Protein AF-A0A2R7SSX9-F1 (afdb_monomer_lite)

Sequence (119 aa):
MGPFSSRPSDTQRHNPDFCGQCVSYVTTVCPDIPVNTARWSQGRLVKGDNTIGAGTAIATFDANGRYVGHAAIYVKQDAVGIHVYDQWITGAGKAVGPRVLRWNGSGVSNRGDGFYVVE

Structure (mmCIF, N/CA/C/O backbone):
data_AF-A0A2R7SSX9-F1
#
_entry.id   AF-A0A2R7SSX9-F1
#
loop_
_atom_site.group_PDB
_atom_site.id
_atom_site.type_symbol
_atom_site.label_atom_id
_atom_site.label_alt_id
_atom_site.label_comp_id
_atom_site.label_asym_id
_atom_site.label_entity_id
_atom_site.label_seq_id
_atom_site.pdbx_PDB_ins_code
_atom_site.Cartn_x
_atom_site.Cartn_y
_atom_site.Cartn_z
_atom_site.occupancy
_atom_site.B_iso_or_equiv
_atom_site.auth_seq_id
_atom_site.auth_comp_id
_atom_site.auth_asym_id
_atom_site.auth_atom_id
_atom_site.pdbx_PDB_model_num
ATOM 1 N N . MET A 1 1 ? -2.755 -12.733 -19.587 1.00 38.62 1 MET A N 1
ATOM 2 C CA . MET A 1 1 ? -1.772 -12.820 -18.487 1.00 38.62 1 MET A CA 1
ATOM 3 C C . MET A 1 1 ? -0.498 -12.145 -18.977 1.00 38.62 1 MET A C 1
ATOM 5 O O . MET A 1 1 ? 0.284 -12.773 -19.674 1.00 38.62 1 MET A O 1
ATOM 9 N N . GLY A 1 2 ? -0.402 -10.826 -18.769 1.00 41.56 2 GLY A N 1
ATOM 10 C CA . GLY A 1 2 ? 0.748 -10.000 -19.170 1.00 41.56 2 GLY A CA 1
ATOM 11 C C . GLY A 1 2 ? 1.963 -10.204 -18.249 1.00 41.56 2 GLY A C 1
ATOM 12 O O . GLY A 1 2 ? 1.886 -11.024 -17.337 1.00 41.56 2 GLY A O 1
ATOM 13 N N . PRO A 1 3 ? 3.089 -9.515 -18.487 1.00 45.53 3 PRO A N 1
ATOM 14 C CA . PRO A 1 3 ? 4.434 -9.925 -18.082 1.00 45.53 3 PRO A CA 1
ATOM 15 C C . PRO A 1 3 ? 4.670 -9.727 -16.577 1.00 45.53 3 PRO A C 1
ATOM 17 O O . PRO A 1 3 ? 5.165 -8.689 -16.154 1.00 45.53 3 PRO A O 1
ATOM 20 N N . PHE A 1 4 ? 4.315 -10.712 -15.750 1.00 52.31 4 PHE A N 1
ATOM 21 C CA . PHE A 1 4 ? 4.455 -10.603 -14.285 1.00 52.31 4 PHE A CA 1
ATOM 22 C C . PHE A 1 4 ? 5.292 -11.720 -13.648 1.00 52.31 4 PHE A C 1
ATOM 24 O O . PHE A 1 4 ? 5.579 -11.664 -12.455 1.00 52.31 4 PHE A O 1
ATOM 31 N N . SER A 1 5 ? 5.728 -12.713 -14.430 1.00 53.16 5 SER A N 1
ATOM 32 C CA . SER A 1 5 ? 6.579 -13.819 -13.966 1.00 53.16 5 SER A CA 1
ATOM 33 C C . SER A 1 5 ? 8.077 -13.495 -13.967 1.00 53.16 5 SER A C 1
ATOM 35 O O . SER A 1 5 ? 8.864 -14.236 -13.384 1.00 53.16 5 SER A O 1
ATOM 37 N N . SER A 1 6 ? 8.493 -12.400 -14.606 1.00 53.06 6 SER A N 1
ATOM 38 C CA . SER A 1 6 ? 9.897 -11.992 -14.711 1.00 53.06 6 SER A CA 1
ATOM 39 C C . SER A 1 6 ? 10.044 -10.487 -14.518 1.00 53.06 6 SER A C 1
ATOM 41 O O . SER A 1 6 ? 9.264 -9.711 -15.069 1.00 53.06 6 SER A O 1
ATOM 43 N N . ARG A 1 7 ? 11.065 -10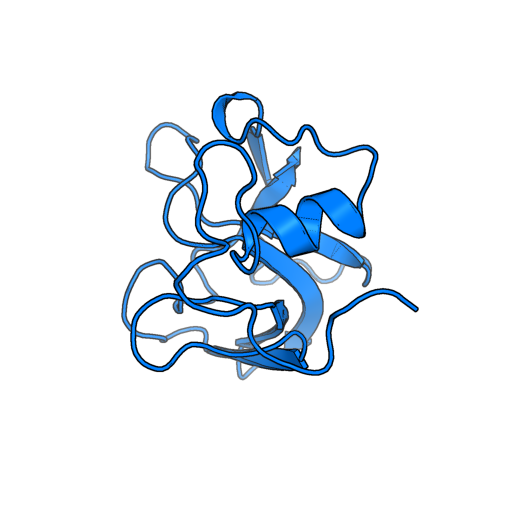.077 -13.752 1.00 52.97 7 ARG A N 1
ATOM 44 C CA . ARG A 1 7 ? 11.453 -8.669 -13.566 1.00 52.97 7 ARG A CA 1
ATOM 45 C C . ARG A 1 7 ? 11.643 -8.003 -14.945 1.00 52.97 7 ARG A C 1
ATOM 47 O O . ARG A 1 7 ? 12.417 -8.544 -15.736 1.00 52.97 7 ARG A O 1
ATOM 54 N N . PRO A 1 8 ? 11.001 -6.854 -15.234 1.00 53.72 8 PRO A N 1
ATOM 55 C CA . PRO A 1 8 ? 11.279 -6.085 -16.448 1.00 53.72 8 PRO A CA 1
ATOM 56 C C . PRO A 1 8 ? 12.763 -5.710 -16.519 1.00 53.72 8 PRO A C 1
ATOM 58 O O . PRO A 1 8 ? 13.373 -5.415 -15.484 1.00 53.72 8 PRO A O 1
ATOM 61 N N . SER A 1 9 ? 13.354 -5.740 -17.713 1.00 52.19 9 SER A N 1
ATOM 62 C CA . SER A 1 9 ? 14.777 -5.435 -17.883 1.00 52.19 9 SER A CA 1
ATOM 63 C C . SER A 1 9 ? 15.077 -3.965 -17.566 1.00 52.19 9 SER A C 1
ATOM 65 O O . SER A 1 9 ? 14.217 -3.089 -17.678 1.00 52.19 9 SER A O 1
ATOM 67 N N . ASP A 1 10 ? 16.318 -3.678 -17.163 1.00 52.78 10 ASP A N 1
ATOM 68 C CA . ASP A 1 10 ? 16.770 -2.335 -16.768 1.00 52.78 10 ASP A CA 1
ATOM 69 C C . ASP A 1 10 ? 16.527 -1.262 -17.848 1.00 52.78 10 ASP A C 1
ATOM 71 O O . ASP A 1 10 ? 16.316 -0.097 -17.516 1.00 52.78 10 ASP A O 1
ATOM 75 N N . THR A 1 11 ? 16.480 -1.661 -19.121 1.00 49.81 11 THR A N 1
ATOM 76 C CA . THR A 1 11 ? 16.238 -0.813 -20.298 1.00 49.81 11 THR A CA 1
ATOM 77 C C . THR A 1 11 ? 14.777 -0.414 -20.520 1.00 49.81 11 THR A C 1
ATOM 79 O O . THR A 1 11 ? 14.519 0.445 -21.350 1.00 49.81 11 THR A O 1
ATOM 82 N N . GLN A 1 12 ? 13.817 -0.999 -19.796 1.00 49.28 12 GLN A N 1
ATOM 83 C CA . GLN A 1 12 ? 12.383 -0.672 -19.903 1.00 49.28 12 GLN A CA 1
ATOM 84 C C . GLN A 1 12 ? 11.914 0.302 -18.806 1.00 49.28 12 GLN A C 1
ATOM 86 O O . GLN A 1 12 ? 10.719 0.539 -18.630 1.00 49.28 12 GLN A O 1
ATOM 91 N N . ARG A 1 13 ? 12.857 0.868 -18.041 1.00 51.31 13 ARG A N 1
ATOM 92 C CA . ARG A 1 13 ? 12.604 1.817 -16.952 1.00 51.31 13 ARG A CA 1
ATOM 93 C C . ARG A 1 13 ? 12.441 3.240 -17.489 1.00 51.31 13 ARG A C 1
ATOM 95 O O . ARG A 1 13 ? 13.293 4.092 -17.252 1.00 51.31 13 ARG A O 1
ATOM 102 N N . HIS A 1 14 ? 11.355 3.509 -18.203 1.00 43.81 14 HIS A N 1
ATOM 103 C CA . HIS A 1 14 ? 11.019 4.877 -18.588 1.00 43.81 14 HIS A CA 1
ATOM 104 C C . HIS A 1 14 ? 10.030 5.480 -17.592 1.00 43.81 14 HIS A C 1
ATOM 106 O O . HIS A 1 14 ? 8.975 4.919 -17.317 1.00 43.81 14 HIS A O 1
ATOM 112 N N . ASN A 1 15 ? 10.390 6.636 -17.032 1.00 41.06 15 ASN A N 1
ATOM 113 C CA . ASN A 1 15 ? 9.396 7.570 -16.514 1.00 41.06 15 ASN A CA 1
ATOM 114 C C . ASN A 1 15 ? 8.541 8.027 -17.712 1.00 41.06 15 ASN A C 1
ATOM 116 O O . ASN A 1 15 ? 9.137 8.363 -18.738 1.00 41.06 15 ASN A O 1
ATOM 120 N N . PRO A 1 16 ? 7.203 8.077 -17.615 1.00 51.34 16 PRO A N 1
ATOM 121 C CA . PRO A 1 16 ? 6.367 7.966 -16.416 1.00 51.34 16 PRO A CA 1
ATOM 122 C C . PRO A 1 16 ? 5.775 6.565 -16.166 1.00 51.34 16 PRO A C 1
ATOM 124 O O . PRO A 1 16 ? 4.885 6.425 -15.334 1.00 51.34 16 PRO A O 1
ATOM 127 N N . ASP A 1 17 ? 6.233 5.520 -16.852 1.00 51.22 17 ASP A N 1
ATOM 128 C CA . ASP A 1 17 ? 5.466 4.273 -16.969 1.00 51.22 17 ASP A CA 1
ATOM 129 C C . ASP A 1 17 ? 5.518 3.366 -15.729 1.00 51.22 17 ASP A C 1
ATOM 131 O O . ASP A 1 17 ? 4.869 2.322 -15.697 1.00 51.22 17 ASP A O 1
ATOM 135 N N . PHE A 1 18 ? 6.270 3.739 -14.682 1.00 59.06 18 PHE A N 1
ATOM 136 C CA . PHE A 1 18 ? 6.403 2.977 -13.430 1.00 59.06 18 PHE A CA 1
ATOM 137 C C . PHE A 1 18 ? 6.665 1.467 -13.647 1.00 59.06 18 PHE A C 1
ATOM 139 O O . PHE A 1 18 ? 6.399 0.663 -12.751 1.00 59.06 18 PHE A O 1
ATOM 146 N N . CYS A 1 19 ? 7.175 1.048 -14.812 1.00 65.75 19 CYS A N 1
ATOM 147 C CA . CYS A 1 19 ? 7.241 -0.353 -15.230 1.00 65.75 19 CYS A CA 1
ATOM 148 C C . CYS A 1 19 ? 7.999 -1.204 -14.203 1.00 65.75 19 CYS A C 1
ATOM 150 O O . CYS A 1 19 ? 9.178 -0.977 -13.937 1.00 65.75 19 CYS A O 1
ATOM 152 N N . GLY A 1 20 ? 7.309 -2.174 -13.591 1.00 67.56 20 GLY A N 1
ATOM 153 C CA . GLY A 1 20 ? 7.863 -3.053 -12.552 1.00 67.56 20 GLY A CA 1
ATOM 154 C C . GLY A 1 20 ? 7.923 -2.462 -11.132 1.00 67.56 20 GLY A C 1
ATOM 155 O O . GLY A 1 20 ? 8.352 -3.146 -10.204 1.00 67.56 20 GLY A O 1
ATOM 156 N N . GLN A 1 21 ? 7.503 -1.213 -10.921 1.00 82.56 21 GLN A N 1
ATOM 157 C CA . GLN A 1 21 ? 7.361 -0.615 -9.588 1.00 82.56 21 GLN A CA 1
ATOM 158 C C . GLN A 1 21 ? 6.076 -1.063 -8.885 1.00 82.56 21 GLN A C 1
ATOM 160 O O . GLN A 1 21 ? 5.126 -1.530 -9.506 1.00 82.56 21 GLN A O 1
ATOM 165 N N . CYS A 1 22 ? 6.015 -0.868 -7.574 1.00 86.25 22 CYS A N 1
ATOM 166 C CA . CYS A 1 22 ? 4.842 -1.209 -6.777 1.00 86.25 22 CYS A CA 1
ATOM 167 C C . CYS A 1 22 ? 3.560 -0.498 -7.240 1.00 86.25 22 CYS A C 1
ATOM 169 O O . CYS A 1 22 ? 2.518 -1.138 -7.373 1.00 86.25 22 CYS A O 1
ATOM 171 N N . VAL A 1 23 ? 3.663 0.792 -7.578 1.00 86.94 23 VAL A N 1
ATOM 172 C CA . VAL A 1 23 ? 2.547 1.605 -8.085 1.00 86.94 23 VAL A CA 1
ATOM 173 C C . VAL A 1 23 ? 1.976 1.029 -9.378 1.00 86.94 23 VAL A C 1
ATOM 175 O O . VAL A 1 23 ? 0.762 0.895 -9.468 1.00 86.94 23 VAL A O 1
ATOM 178 N N . SER A 1 24 ? 2.816 0.627 -10.345 1.00 85.69 24 SER A N 1
ATOM 179 C CA . SER A 1 24 ? 2.305 0.082 -11.613 1.00 85.69 24 SER A CA 1
ATOM 180 C C . SER A 1 24 ? 1.552 -1.223 -11.424 1.00 85.69 24 SER A C 1
ATOM 182 O O . SER A 1 24 ? 0.572 -1.451 -12.122 1.00 85.69 24 SER A O 1
ATOM 184 N N . TYR A 1 25 ? 1.959 -2.069 -10.474 1.00 87.75 25 TYR A N 1
ATOM 185 C CA . TYR A 1 25 ? 1.181 -3.261 -10.152 1.00 87.75 25 TYR A CA 1
ATOM 186 C C . TYR A 1 25 ? -0.192 -2.881 -9.604 1.00 87.75 25 TYR A C 1
ATOM 188 O O . TYR A 1 25 ? -1.195 -3.326 -10.155 1.00 87.75 25 TYR A O 1
ATOM 196 N N . VAL A 1 26 ? -0.234 -2.025 -8.577 1.00 89.00 26 VAL A N 1
ATOM 197 C CA . VAL A 1 26 ? -1.487 -1.596 -7.942 1.00 89.00 26 VAL A CA 1
ATOM 198 C C . VAL A 1 26 ? -2.439 -0.963 -8.956 1.00 89.00 26 VAL A C 1
ATOM 200 O O . VAL A 1 26 ? -3.587 -1.378 -9.036 1.00 89.00 26 VAL A O 1
ATOM 203 N N . THR A 1 27 ? -1.973 -0.028 -9.782 1.00 87.69 27 THR A N 1
ATOM 204 C CA . THR A 1 27 ? -2.827 0.673 -10.759 1.00 87.69 27 THR A CA 1
ATOM 205 C C . THR A 1 27 ? -3.232 -0.210 -11.940 1.00 87.69 27 THR A C 1
ATOM 207 O O . THR A 1 27 ? -4.263 0.029 -12.560 1.00 87.69 27 THR A O 1
ATOM 210 N N . THR A 1 28 ? -2.463 -1.262 -12.241 1.00 86.12 28 THR A N 1
ATOM 211 C CA . THR A 1 28 ? -2.838 -2.256 -13.260 1.00 86.12 28 THR A CA 1
ATOM 212 C C . THR A 1 28 ? -3.965 -3.166 -12.776 1.00 86.12 28 THR A C 1
ATOM 214 O O . THR A 1 28 ? -4.834 -3.533 -13.564 1.00 86.12 28 THR A O 1
ATOM 217 N N . VAL A 1 29 ? -3.950 -3.567 -11.501 1.00 85.88 29 VAL A N 1
ATOM 218 C CA . VAL A 1 29 ? -4.954 -4.496 -10.947 1.00 85.88 29 VAL A CA 1
ATOM 219 C C . VAL A 1 29 ? -6.149 -3.787 -10.304 1.00 85.88 29 VAL A C 1
ATOM 221 O O . VAL A 1 29 ? -7.207 -4.396 -10.172 1.00 85.88 29 VAL A O 1
ATOM 224 N N . CYS A 1 30 ? -6.007 -2.506 -9.962 1.00 85.25 30 CYS A N 1
ATOM 225 C CA . CYS A 1 30 ? -7.065 -1.625 -9.473 1.00 85.25 30 CYS A CA 1
ATOM 226 C C . CYS A 1 30 ? -7.226 -0.437 -10.442 1.00 85.25 30 CYS A C 1
ATOM 228 O O . CYS A 1 30 ? -6.676 0.635 -10.180 1.00 85.25 30 CYS A O 1
ATOM 230 N N . PRO A 1 31 ? -7.957 -0.603 -11.561 1.00 80.62 31 PRO A N 1
ATOM 231 C CA . PRO A 1 31 ? -8.038 0.410 -12.618 1.00 80.62 31 PRO A CA 1
ATOM 232 C C . PRO A 1 31 ? -8.741 1.706 -12.183 1.00 80.62 31 PRO A C 1
ATOM 234 O O . PRO A 1 3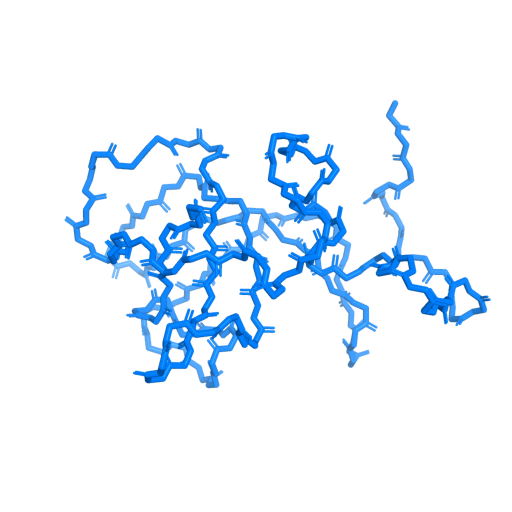1 ? -8.541 2.744 -12.809 1.00 80.62 31 PRO A O 1
ATOM 237 N N . ASP A 1 32 ? -9.531 1.660 -11.107 1.00 85.06 32 ASP A N 1
ATOM 238 C CA . ASP A 1 32 ? -10.213 2.831 -10.546 1.00 85.06 32 ASP A CA 1
ATOM 239 C C . ASP A 1 32 ? -9.256 3.773 -9.792 1.00 85.06 32 ASP A C 1
ATOM 241 O O . ASP A 1 32 ? -9.584 4.933 -9.540 1.00 85.06 32 ASP A O 1
ATOM 245 N N . ILE A 1 33 ? -8.052 3.299 -9.453 1.00 85.12 33 ILE A N 1
ATOM 246 C CA . ILE A 1 33 ? -7.038 4.094 -8.761 1.00 85.12 33 ILE A CA 1
ATOM 247 C C . ILE A 1 33 ? -6.203 4.854 -9.796 1.00 85.12 33 ILE A C 1
ATOM 249 O O . ILE A 1 33 ? -5.617 4.243 -10.696 1.00 85.12 33 ILE A O 1
ATOM 253 N N . PRO A 1 34 ? -6.075 6.188 -9.679 1.00 84.81 34 PRO A N 1
ATOM 254 C CA . PRO A 1 34 ? -5.332 6.970 -10.654 1.00 84.81 34 PRO A CA 1
ATOM 255 C C . PRO A 1 34 ? -3.848 6.590 -10.652 1.00 84.81 34 PRO A C 1
ATOM 257 O O . PRO A 1 34 ? -3.229 6.462 -9.601 1.00 84.81 34 PRO A O 1
ATOM 260 N N . VAL A 1 35 ? -3.237 6.505 -11.837 1.00 83.44 35 VAL A N 1
ATOM 261 C CA . VAL A 1 35 ? -1.792 6.218 -11.978 1.00 83.44 35 VAL A CA 1
ATOM 262 C C . VAL A 1 35 ? -0.919 7.284 -11.301 1.00 83.44 35 VAL A C 1
ATOM 264 O O . VAL A 1 35 ? 0.174 6.997 -10.819 1.00 83.44 35 VAL A O 1
ATOM 267 N N . ASN A 1 36 ? -1.409 8.524 -11.239 1.00 85.06 36 ASN A N 1
ATOM 268 C CA . ASN A 1 36 ? -0.726 9.615 -10.559 1.00 85.06 36 ASN A CA 1
ATOM 269 C C . ASN A 1 36 ? -0.937 9.526 -9.038 1.00 85.06 36 ASN A C 1
ATOM 271 O O . ASN A 1 36 ? -1.999 9.898 -8.536 1.00 85.06 36 ASN A O 1
ATOM 275 N N . THR A 1 37 ? 0.104 9.116 -8.313 1.00 87.69 37 THR A N 1
ATOM 276 C CA . THR A 1 37 ? 0.100 8.989 -6.846 1.00 87.69 37 THR A CA 1
ATOM 277 C C . THR A 1 37 ? -0.094 10.309 -6.100 1.00 87.69 37 THR A C 1
ATOM 279 O O . THR A 1 37 ? -0.486 10.290 -4.940 1.00 87.69 37 THR A O 1
ATOM 282 N N . ALA A 1 38 ? 0.100 11.469 -6.740 1.00 87.56 38 ALA A N 1
ATOM 283 C CA . ALA A 1 38 ? -0.225 12.763 -6.133 1.00 87.56 38 ALA A CA 1
ATOM 284 C C . ALA A 1 38 ? -1.738 12.973 -5.947 1.00 87.56 38 ALA A C 1
ATOM 286 O O . ALA A 1 38 ? -2.145 13.896 -5.248 1.00 87.56 38 ALA A O 1
ATOM 287 N N . ARG A 1 39 ? -2.567 12.142 -6.593 1.00 88.69 39 ARG A N 1
ATOM 288 C CA . ARG A 1 39 ? -4.026 12.127 -6.426 1.00 88.69 39 ARG A CA 1
ATOM 289 C C . ARG A 1 39 ? -4.497 11.128 -5.373 1.00 88.69 39 ARG A C 1
ATOM 291 O O . ARG A 1 39 ? -5.698 11.046 -5.158 1.00 88.69 39 ARG A O 1
ATOM 298 N N . TRP A 1 40 ? -3.591 10.346 -4.789 1.00 93.12 40 TRP A N 1
ATOM 299 C CA . TRP A 1 40 ? -3.940 9.377 -3.758 1.00 93.12 40 TRP A CA 1
ATOM 300 C C . TRP A 1 40 ? -4.096 10.096 -2.434 1.00 93.12 40 TRP A C 1
ATOM 302 O O . TRP A 1 40 ? -3.237 10.898 -2.058 1.00 93.12 40 TRP A O 1
ATOM 312 N N . SER A 1 41 ? -5.158 9.757 -1.722 1.00 93.25 41 SER A N 1
ATOM 313 C CA . SER A 1 41 ? -5.432 10.265 -0.389 1.00 93.25 41 SER A CA 1
ATOM 314 C C . SER A 1 41 ? -5.185 9.172 0.643 1.00 93.25 41 SER A C 1
ATOM 316 O O . SER A 1 41 ? -5.422 7.986 0.400 1.00 93.25 41 SER A O 1
ATOM 318 N N . GLN A 1 42 ? -4.680 9.581 1.806 1.00 95.50 42 GLN A N 1
ATOM 319 C CA . GLN A 1 42 ? -4.523 8.693 2.948 1.00 95.50 42 GLN A CA 1
ATOM 320 C C . GLN A 1 42 ? -5.900 8.392 3.546 1.00 95.50 42 GLN A C 1
ATOM 322 O O . GLN A 1 42 ? -6.490 9.250 4.200 1.00 95.50 42 GLN A O 1
ATOM 327 N N . GLY A 1 43 ? -6.376 7.165 3.357 1.00 95.56 43 GLY A N 1
ATOM 328 C CA . GLY A 1 43 ? -7.588 6.673 3.993 1.00 95.56 43 GLY A CA 1
ATOM 329 C C . GLY A 1 43 ? -7.334 6.126 5.399 1.00 95.56 43 GLY A C 1
ATOM 330 O O . GLY A 1 43 ? -6.445 6.549 6.144 1.00 95.56 43 GLY A O 1
ATOM 331 N N . ARG A 1 44 ? -8.126 5.122 5.771 1.00 96.12 44 ARG A N 1
ATOM 332 C CA . ARG A 1 44 ? -8.048 4.456 7.080 1.00 96.12 44 ARG A CA 1
ATOM 333 C C . ARG A 1 44 ? -6.763 3.645 7.276 1.00 96.12 44 ARG A C 1
ATOM 335 O O . ARG A 1 44 ? -6.240 3.040 6.339 1.00 96.12 44 ARG A O 1
ATOM 342 N N . LEU A 1 45 ? -6.282 3.597 8.520 1.00 97.19 45 LEU A N 1
ATOM 343 C CA . LEU A 1 45 ? -5.130 2.784 8.917 1.00 97.19 45 LEU A CA 1
ATOM 344 C C . LEU A 1 45 ? -5.449 1.292 8.756 1.00 97.19 45 LEU A C 1
ATOM 346 O O . LEU A 1 45 ? -6.491 0.831 9.213 1.00 97.19 45 LEU A O 1
ATOM 350 N N . VAL A 1 46 ? -4.535 0.525 8.155 1.00 97.56 46 VAL A N 1
ATOM 351 C CA . VAL A 1 46 ? -4.752 -0.914 7.934 1.00 97.56 46 VAL A CA 1
ATOM 352 C C . VAL A 1 46 ? -4.698 -1.698 9.240 1.00 97.56 46 VAL A C 1
ATOM 354 O O . VAL A 1 46 ? -5.530 -2.570 9.480 1.00 97.56 46 VAL A O 1
ATOM 357 N N . LYS A 1 47 ? -3.714 -1.402 10.093 1.00 96.88 47 LYS A N 1
ATOM 358 C CA . LYS A 1 47 ? -3.440 -2.176 11.305 1.00 96.88 47 LYS A CA 1
ATOM 359 C C . LYS A 1 47 ? -4.636 -2.190 12.257 1.00 96.88 47 LYS A C 1
ATOM 361 O O . LYS A 1 47 ? -5.033 -1.154 12.781 1.00 96.88 47 LYS A O 1
ATOM 366 N N . GLY A 1 48 ? -5.131 -3.391 12.546 1.00 95.75 48 GLY A N 1
ATOM 367 C CA . GLY A 1 48 ? -6.246 -3.628 13.465 1.00 95.75 48 GLY A CA 1
ATOM 368 C C . GLY A 1 48 ? -7.625 -3.491 12.823 1.00 95.75 48 GLY A C 1
ATOM 369 O O . GLY A 1 48 ? -8.623 -3.834 13.454 1.00 95.75 48 GLY A O 1
ATOM 370 N N . ASP A 1 49 ? -7.698 -3.051 11.568 1.00 96.38 49 ASP A N 1
ATOM 371 C CA . ASP A 1 49 ? -8.957 -2.920 10.855 1.00 96.38 49 ASP A CA 1
ATOM 372 C C . ASP A 1 49 ? -9.313 -4.196 10.080 1.00 96.38 49 ASP A C 1
ATOM 374 O O . ASP A 1 49 ? -8.966 -4.396 8.913 1.00 96.38 49 ASP A O 1
ATOM 378 N N . ASN A 1 50 ? -10.066 -5.069 10.744 1.00 92.69 50 ASN A N 1
ATOM 379 C CA . ASN A 1 50 ? -10.503 -6.347 10.183 1.00 92.69 50 ASN A CA 1
ATOM 380 C C . ASN A 1 50 ? -11.653 -6.225 9.171 1.00 92.69 50 ASN A C 1
ATOM 382 O O . ASN A 1 50 ? -12.130 -7.244 8.679 1.00 92.69 50 ASN A O 1
ATOM 386 N N . THR A 1 51 ? -12.113 -5.009 8.860 1.00 96.50 51 THR A N 1
ATOM 387 C CA . THR A 1 51 ? -13.173 -4.796 7.864 1.00 96.50 51 THR A CA 1
ATOM 388 C C . THR A 1 51 ? -12.615 -4.556 6.454 1.00 96.50 51 THR A C 1
ATOM 390 O O . THR A 1 51 ? -13.391 -4.409 5.514 1.00 96.50 51 THR A O 1
ATOM 393 N N . ILE A 1 52 ? -11.282 -4.514 6.286 1.00 96.44 52 ILE A N 1
ATOM 394 C CA . ILE A 1 52 ? -10.632 -4.334 4.977 1.00 96.44 52 ILE A CA 1
ATOM 395 C C . ILE A 1 52 ? -10.777 -5.622 4.166 1.00 96.44 52 ILE A C 1
ATOM 397 O O . ILE A 1 52 ? -10.358 -6.696 4.606 1.00 96.44 52 ILE A O 1
ATOM 401 N N . GLY A 1 53 ? -11.348 -5.506 2.968 1.00 95.31 53 GLY A N 1
ATOM 402 C CA . GLY A 1 53 ? -11.488 -6.615 2.031 1.00 95.31 53 GLY A CA 1
ATOM 403 C C . GLY A 1 53 ? -10.172 -6.960 1.330 1.00 95.31 53 GLY A C 1
ATOM 404 O O . GLY A 1 53 ? -9.354 -6.092 1.030 1.00 95.31 53 GLY A O 1
ATOM 405 N N . ALA A 1 54 ? -9.968 -8.242 1.023 1.00 95.56 54 ALA A N 1
ATOM 406 C CA . ALA A 1 54 ? -8.890 -8.649 0.126 1.00 95.56 54 ALA A CA 1
ATOM 407 C C . ALA A 1 54 ? -9.054 -7.965 -1.245 1.00 95.56 54 ALA A C 1
ATOM 409 O O . ALA A 1 54 ? -10.165 -7.858 -1.758 1.00 95.56 54 ALA A O 1
ATOM 410 N N . GLY A 1 55 ? -7.949 -7.518 -1.839 1.00 94.12 55 GLY A N 1
ATOM 411 C CA . GLY A 1 55 ? -7.944 -6.746 -3.083 1.00 94.12 55 GLY A CA 1
ATOM 412 C C . GLY A 1 55 ? -7.892 -5.229 -2.882 1.00 94.12 55 GLY A C 1
ATOM 413 O O . GLY A 1 55 ? -7.658 -4.511 -3.848 1.00 94.12 55 GLY A O 1
ATOM 414 N N . THR A 1 56 ? -8.049 -4.724 -1.654 1.00 96.38 56 THR A N 1
ATOM 415 C CA . THR A 1 56 ? -7.921 -3.288 -1.373 1.00 96.38 56 THR A CA 1
ATOM 416 C C . THR A 1 56 ? -6.485 -2.808 -1.589 1.00 96.38 56 THR A C 1
ATOM 418 O O . THR A 1 56 ? -5.530 -3.404 -1.085 1.00 96.38 56 THR A O 1
ATOM 421 N N . ALA A 1 57 ? -6.321 -1.702 -2.312 1.00 97.06 57 ALA A N 1
ATOM 422 C CA . ALA A 1 57 ? -5.031 -1.045 -2.441 1.00 97.06 57 ALA A CA 1
ATOM 423 C C . ALA A 1 57 ? -4.652 -0.328 -1.146 1.00 97.06 57 ALA A C 1
ATOM 425 O O . ALA A 1 57 ? -5.450 0.401 -0.553 1.00 97.06 57 ALA A O 1
ATOM 426 N N . ILE A 1 58 ? -3.410 -0.531 -0.726 1.00 97.62 58 ILE A N 1
ATOM 427 C CA . ILE A 1 58 ? -2.844 0.093 0.461 1.00 97.62 58 ILE A CA 1
ATOM 428 C C . ILE A 1 58 ? -1.500 0.724 0.122 1.00 97.62 58 ILE A C 1
ATOM 430 O O . ILE A 1 58 ? -0.763 0.225 -0.730 1.00 97.62 58 ILE A O 1
ATOM 434 N N . ALA A 1 59 ? -1.161 1.807 0.804 1.00 97.12 59 ALA A N 1
ATOM 435 C CA . ALA A 1 59 ? 0.096 2.506 0.610 1.00 97.12 59 ALA A CA 1
ATOM 436 C C . ALA A 1 59 ? 0.581 3.177 1.893 1.00 97.12 59 ALA A C 1
ATOM 438 O O . ALA A 1 59 ? -0.156 3.312 2.870 1.00 97.12 59 ALA A O 1
ATOM 439 N N . THR A 1 60 ? 1.841 3.593 1.884 1.00 96.19 60 THR A N 1
ATOM 440 C CA . THR A 1 60 ? 2.407 4.436 2.936 1.00 96.19 60 THR A CA 1
ATOM 441 C C . THR A 1 60 ? 2.266 5.912 2.571 1.00 96.19 60 THR A C 1
ATOM 443 O O . THR A 1 60 ? 2.410 6.302 1.411 1.00 96.19 60 THR A O 1
ATOM 446 N N . PHE A 1 61 ? 1.991 6.738 3.576 1.00 94.19 61 PHE A N 1
ATOM 447 C CA . PHE A 1 61 ? 1.778 8.175 3.429 1.00 94.19 61 PHE A CA 1
ATOM 448 C C . PHE A 1 61 ? 2.641 8.945 4.439 1.00 94.19 61 PHE A C 1
ATOM 450 O O . PHE A 1 61 ? 3.000 8.412 5.492 1.00 94.19 61 PHE A O 1
ATOM 457 N N . ASP A 1 62 ? 3.038 10.169 4.090 1.00 92.06 62 ASP A N 1
ATOM 458 C CA . ASP A 1 62 ? 3.756 11.072 4.990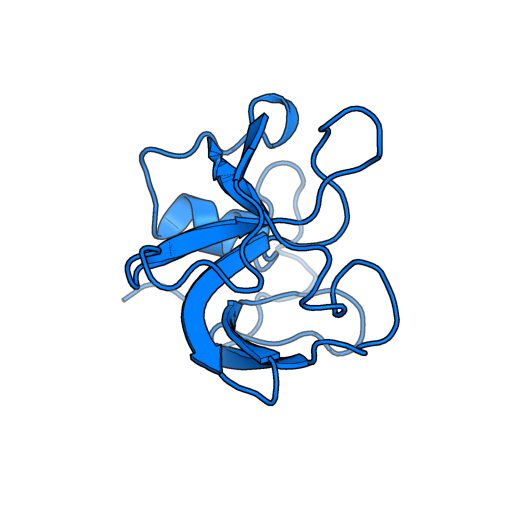 1.00 92.06 62 ASP A CA 1
ATOM 459 C C . ASP A 1 62 ? 2.807 11.780 5.974 1.00 92.06 62 ASP A C 1
ATOM 461 O O . ASP A 1 62 ? 1.591 11.608 5.938 1.00 92.06 62 ASP A O 1
ATOM 465 N N . ALA A 1 63 ? 3.359 12.616 6.857 1.00 90.31 63 ALA A N 1
ATOM 466 C CA . ALA A 1 63 ? 2.571 13.363 7.841 1.00 90.31 63 ALA A CA 1
ATOM 467 C C . ALA A 1 63 ? 1.561 14.355 7.222 1.00 90.31 63 ALA A C 1
ATOM 469 O O . ALA A 1 63 ? 0.670 14.825 7.923 1.00 90.31 63 ALA A O 1
ATOM 470 N N . ASN A 1 64 ? 1.696 14.677 5.932 1.00 90.31 64 ASN A N 1
ATOM 471 C CA . ASN A 1 64 ? 0.777 15.534 5.185 1.00 90.31 64 ASN A CA 1
ATOM 472 C C . ASN A 1 64 ? -0.223 14.718 4.344 1.00 90.31 64 ASN A C 1
ATOM 474 O O . ASN A 1 64 ? -0.915 15.298 3.507 1.00 90.31 64 ASN A O 1
ATOM 478 N N . GLY A 1 65 ? -0.271 13.391 4.512 1.00 89.56 65 GLY A N 1
ATOM 479 C CA . GLY A 1 65 ? -1.153 12.505 3.757 1.00 89.56 65 GLY A CA 1
ATOM 480 C C . GLY A 1 65 ? -0.734 12.304 2.301 1.00 89.56 65 GLY A C 1
ATOM 481 O O . GLY A 1 65 ? -1.568 11.938 1.477 1.00 89.56 65 GLY A O 1
ATOM 482 N N . ARG A 1 66 ? 0.535 12.553 1.950 1.00 91.19 66 ARG A N 1
ATOM 483 C CA . ARG A 1 66 ? 1.053 12.346 0.587 1.00 91.19 66 ARG A CA 1
ATOM 484 C C . ARG A 1 66 ? 1.689 10.975 0.454 1.00 91.19 66 ARG A C 1
ATOM 486 O O . ARG A 1 66 ? 2.423 10.550 1.343 1.00 91.19 66 ARG A O 1
ATOM 493 N N . TYR A 1 67 ? 1.453 10.309 -0.676 1.00 91.69 67 TYR A N 1
ATOM 494 C CA . TYR A 1 67 ? 2.073 9.018 -0.972 1.00 91.69 67 TYR A CA 1
ATOM 495 C C . TYR A 1 67 ? 3.601 9.091 -0.859 1.00 91.69 67 TYR A C 1
ATOM 497 O O . TYR A 1 67 ? 4.250 9.933 -1.484 1.00 91.69 67 TYR A O 1
ATOM 505 N N . VAL A 1 68 ? 4.178 8.151 -0.116 1.00 90.69 68 VAL A N 1
ATOM 506 C CA . VAL A 1 68 ? 5.625 7.938 -0.003 1.00 90.69 68 VAL A CA 1
ATOM 507 C C . VAL A 1 68 ? 5.906 6.447 0.071 1.00 90.69 68 VAL A C 1
ATOM 509 O O . VAL A 1 68 ? 5.035 5.678 0.442 1.00 90.69 68 VAL A O 1
ATOM 512 N N . GLY A 1 69 ? 7.130 6.009 -0.217 1.00 89.62 69 GLY A N 1
ATOM 513 C CA . GLY A 1 69 ? 7.562 4.650 0.120 1.00 89.62 69 GLY A CA 1
ATOM 514 C C . GLY A 1 69 ? 7.026 3.555 -0.806 1.00 89.62 69 GLY A C 1
ATOM 515 O O . GLY A 1 69 ? 7.718 3.186 -1.754 1.00 89.62 69 GLY A O 1
ATOM 516 N N . HIS A 1 70 ? 5.875 2.954 -0.481 1.00 94.25 70 HIS A N 1
ATOM 517 C CA . HIS A 1 70 ? 5.397 1.725 -1.124 1.00 94.25 70 HIS A CA 1
ATOM 518 C C . HIS A 1 70 ? 3.878 1.635 -1.250 1.00 94.25 70 HIS A C 1
ATOM 520 O O . HIS A 1 70 ? 3.141 2.174 -0.427 1.00 94.25 70 HIS A O 1
ATOM 526 N N . ALA A 1 71 ? 3.434 0.876 -2.251 1.00 94.69 71 ALA A N 1
ATOM 527 C CA . ALA A 1 71 ? 2.044 0.510 -2.490 1.00 94.69 71 ALA A CA 1
ATOM 528 C C . ALA A 1 71 ? 1.920 -1.014 -2.639 1.00 94.69 71 ALA A C 1
ATOM 530 O O . ALA A 1 71 ? 2.830 -1.675 -3.138 1.00 94.69 71 ALA A O 1
ATOM 531 N N . ALA A 1 72 ? 0.805 -1.594 -2.217 1.00 96.50 72 ALA A N 1
ATOM 532 C CA . ALA A 1 72 ? 0.567 -3.025 -2.334 1.00 96.50 72 ALA A CA 1
ATOM 533 C C . ALA A 1 72 ? -0.930 -3.338 -2.402 1.00 96.50 72 ALA A C 1
ATOM 535 O O . ALA A 1 72 ? -1.769 -2.496 -2.087 1.00 96.50 72 ALA A O 1
ATOM 536 N N . ILE A 1 73 ? -1.258 -4.572 -2.778 1.00 97.00 73 ILE A N 1
ATOM 537 C CA . ILE A 1 73 ? -2.625 -5.089 -2.704 1.00 97.00 73 ILE A CA 1
ATOM 538 C C . ILE A 1 73 ? -2.773 -5.915 -1.437 1.00 97.00 73 ILE A C 1
ATOM 540 O O . ILE A 1 73 ? -2.083 -6.923 -1.264 1.00 97.00 73 ILE A O 1
ATOM 544 N N . TYR A 1 74 ? -3.671 -5.486 -0.559 1.00 97.50 74 TYR A N 1
ATOM 545 C CA . TYR A 1 74 ? -3.994 -6.162 0.687 1.00 97.50 74 TYR A CA 1
ATOM 546 C C . TYR A 1 74 ? -4.656 -7.519 0.428 1.00 97.50 74 TYR A C 1
ATOM 548 O O . TYR A 1 74 ? -5.536 -7.648 -0.420 1.00 97.50 74 TYR A O 1
ATOM 556 N N . VAL A 1 75 ? -4.260 -8.535 1.193 1.00 97.19 75 VAL A N 1
ATOM 557 C CA . VAL A 1 75 ? -4.917 -9.851 1.209 1.00 97.19 75 VAL A CA 1
ATOM 558 C C . VAL A 1 75 ? -5.597 -10.082 2.552 1.00 97.19 75 VAL A C 1
ATOM 560 O O . VAL A 1 75 ? -6.773 -10.423 2.603 1.00 97.19 75 VAL A O 1
ATOM 563 N N . LYS A 1 76 ? -4.841 -9.931 3.641 1.00 96.75 76 LYS A N 1
ATOM 564 C CA . LYS A 1 76 ? -5.302 -10.097 5.024 1.00 96.75 76 LYS A CA 1
ATOM 565 C C . LYS A 1 76 ? -4.287 -9.484 5.984 1.00 96.75 76 LYS A C 1
ATOM 567 O O . LYS A 1 76 ? -3.172 -9.155 5.582 1.00 96.75 76 LYS A O 1
ATOM 572 N N . GLN A 1 77 ? -4.619 -9.436 7.265 1.00 97.69 77 GLN A N 1
ATOM 573 C CA . GLN A 1 77 ? -3.670 -9.138 8.332 1.00 97.69 77 GLN A CA 1
ATOM 574 C C . GLN A 1 77 ? -3.802 -10.138 9.476 1.00 97.69 77 GLN A C 1
ATOM 576 O O . GLN A 1 77 ? -4.854 -10.748 9.660 1.00 97.69 77 GLN A O 1
ATOM 581 N N . ASP A 1 78 ? -2.723 -10.316 10.227 1.00 96.56 78 ASP A N 1
ATOM 582 C CA . ASP A 1 78 ? -2.691 -11.143 11.429 1.00 96.56 78 ASP A CA 1
ATOM 583 C C . ASP A 1 78 ? -1.695 -10.587 12.460 1.00 96.56 78 ASP A C 1
ATOM 585 O O . ASP A 1 78 ? -1.192 -9.469 12.339 1.00 96.56 78 ASP A O 1
ATOM 589 N N . ALA A 1 79 ? -1.399 -11.365 13.503 1.00 95.88 79 ALA A N 1
ATOM 590 C CA . ALA A 1 79 ? -0.468 -10.967 14.556 1.00 95.88 79 ALA A CA 1
ATOM 591 C C . ALA A 1 79 ? 0.965 -10.682 14.055 1.00 95.88 79 ALA A C 1
ATOM 593 O O . ALA A 1 79 ? 1.712 -9.981 14.734 1.00 95.88 79 ALA A O 1
ATOM 594 N N . VAL A 1 80 ? 1.363 -11.190 12.883 1.00 96.00 80 VAL A N 1
ATOM 595 C CA . VAL A 1 80 ? 2.707 -11.009 12.313 1.00 96.00 80 VAL A CA 1
ATOM 596 C C . VAL A 1 80 ? 2.791 -9.734 11.476 1.00 96.00 80 VAL A C 1
ATOM 598 O O . VAL A 1 80 ? 3.811 -9.033 11.508 1.00 96.00 80 VAL A O 1
ATOM 601 N N . GLY A 1 81 ? 1.749 -9.433 10.702 1.00 97.06 81 GLY A N 1
ATOM 602 C CA . GLY A 1 81 ? 1.777 -8.316 9.769 1.00 97.06 81 GLY A CA 1
ATOM 603 C C . GLY A 1 81 ? 0.615 -8.286 8.790 1.00 97.06 81 GLY A C 1
ATOM 604 O O . GLY A 1 81 ? -0.394 -8.974 8.944 1.00 97.06 81 GLY A O 1
ATOM 605 N N . ILE A 1 82 ? 0.813 -7.507 7.731 1.00 98.06 82 ILE A N 1
ATOM 606 C CA . ILE A 1 82 ? -0.087 -7.451 6.582 1.00 98.06 82 ILE A CA 1
ATOM 607 C C . ILE A 1 82 ? 0.424 -8.418 5.516 1.00 98.06 82 ILE A C 1
ATOM 609 O O . ILE A 1 82 ? 1.587 -8.362 5.117 1.00 98.06 82 ILE A O 1
ATOM 613 N N . HIS A 1 83 ? -0.452 -9.285 5.028 1.00 97.62 83 HIS A N 1
ATOM 614 C CA . HIS A 1 83 ? -0.209 -10.132 3.867 1.00 97.62 83 HIS A CA 1
ATOM 615 C C . HIS A 1 83 ? -0.640 -9.376 2.622 1.00 97.62 83 HIS A C 1
ATOM 617 O O . HIS A 1 83 ? -1.783 -8.923 2.535 1.00 97.62 83 HIS A O 1
ATOM 623 N N . VAL A 1 84 ? 0.271 -9.252 1.664 1.00 97.38 84 VAL A N 1
ATOM 624 C CA . VAL A 1 84 ? 0.057 -8.473 0.448 1.00 97.38 84 VAL A CA 1
ATOM 625 C C . VAL A 1 84 ? 0.561 -9.197 -0.789 1.00 97.38 84 VAL A C 1
ATOM 627 O O . VAL A 1 84 ? 1.390 -10.104 -0.698 1.00 97.38 84 VAL A O 1
ATOM 630 N N . TYR A 1 85 ? 0.115 -8.726 -1.949 1.00 96.00 85 TYR A N 1
ATOM 631 C CA . TYR A 1 85 ? 0.852 -8.869 -3.198 1.00 96.00 85 TYR A CA 1
ATOM 632 C C . TYR A 1 85 ? 1.511 -7.541 -3.558 1.00 96.00 85 TYR A C 1
ATOM 634 O O . TYR A 1 85 ? 0.862 -6.494 -3.559 1.00 96.00 85 TYR A O 1
ATOM 642 N N . ASP A 1 86 ? 2.801 -7.591 -3.872 1.00 93.25 86 ASP A N 1
ATOM 643 C CA . ASP A 1 86 ? 3.576 -6.435 -4.314 1.00 93.25 86 ASP A CA 1
ATOM 644 C C . ASP A 1 86 ? 4.656 -6.820 -5.337 1.00 93.25 86 ASP A C 1
ATOM 646 O O . ASP A 1 86 ? 4.938 -8.001 -5.566 1.00 93.25 86 ASP A O 1
ATOM 650 N N . GLN A 1 87 ? 5.264 -5.801 -5.943 1.00 88.38 87 GLN A N 1
ATOM 651 C CA . GLN A 1 87 ? 6.456 -5.901 -6.785 1.00 88.38 87 GLN A CA 1
ATOM 652 C C . GLN A 1 87 ? 7.356 -4.684 -6.550 1.00 88.38 87 GLN A C 1
ATOM 654 O O . GLN A 1 87 ? 6.882 -3.643 -6.093 1.00 88.38 87 GLN A O 1
ATOM 659 N N . TRP A 1 88 ? 8.637 -4.789 -6.893 1.00 88.06 88 TRP A N 1
ATOM 660 C CA . TRP A 1 88 ? 9.528 -3.633 -7.016 1.00 88.06 88 TRP A CA 1
ATOM 661 C C . TRP A 1 88 ? 10.724 -3.972 -7.905 1.00 88.06 88 TRP A C 1
ATOM 663 O O . TRP A 1 88 ? 11.145 -5.121 -7.997 1.00 88.06 88 TRP A O 1
ATOM 673 N N . ILE A 1 89 ? 11.336 -2.971 -8.531 1.00 81.00 89 ILE A N 1
ATOM 674 C CA . ILE A 1 89 ? 12.537 -3.164 -9.368 1.00 81.00 89 ILE A CA 1
ATOM 675 C C . ILE A 1 89 ? 13.805 -2.546 -8.779 1.00 81.00 89 ILE A C 1
ATOM 677 O O . ILE A 1 89 ? 14.877 -2.720 -9.355 1.00 81.00 89 ILE A O 1
ATOM 681 N N . THR A 1 90 ? 13.711 -1.836 -7.655 1.00 76.75 90 THR A N 1
ATOM 682 C CA . THR A 1 90 ? 14.857 -1.225 -6.968 1.00 76.75 90 THR A CA 1
ATOM 683 C C . THR A 1 90 ? 15.651 -2.256 -6.150 1.00 76.75 90 THR A C 1
ATOM 685 O O . THR A 1 90 ? 15.117 -3.273 -5.705 1.00 76.75 90 THR A O 1
ATOM 688 N N . GLY A 1 91 ? 16.954 -2.024 -5.956 1.00 77.38 91 GLY A N 1
ATOM 689 C CA . GLY A 1 91 ? 17.837 -2.971 -5.260 1.00 77.38 91 GLY A CA 1
ATOM 690 C C . GLY A 1 91 ? 17.865 -4.349 -5.935 1.00 77.38 91 GLY A C 1
ATOM 691 O O . GLY A 1 91 ? 18.001 -4.445 -7.156 1.00 77.38 91 GLY A O 1
ATOM 692 N N . ALA A 1 92 ? 17.695 -5.413 -5.142 1.00 78.88 92 ALA A N 1
ATOM 693 C CA . ALA A 1 92 ? 17.582 -6.783 -5.655 1.00 78.88 92 ALA A CA 1
ATOM 694 C C . ALA A 1 92 ? 16.336 -7.001 -6.542 1.00 78.88 92 ALA A C 1
ATOM 696 O O . ALA A 1 92 ? 16.327 -7.909 -7.371 1.00 78.88 92 ALA A O 1
ATOM 697 N N . GLY A 1 93 ? 15.312 -6.147 -6.410 1.00 77.00 93 GLY A N 1
ATOM 698 C CA . GLY A 1 93 ? 14.030 -6.297 -7.091 1.00 77.00 93 GLY A CA 1
ATOM 699 C C . GLY A 1 93 ? 13.226 -7.517 -6.621 1.00 77.00 93 GLY A C 1
ATOM 700 O O . GLY A 1 93 ? 13.733 -8.415 -5.952 1.00 77.00 93 GLY A O 1
ATOM 701 N N . LYS A 1 94 ? 11.945 -7.545 -6.976 1.00 84.50 94 LYS A N 1
ATOM 702 C CA . LYS A 1 94 ? 11.028 -8.665 -6.773 1.00 84.50 94 LYS A CA 1
ATOM 703 C C . LYS A 1 94 ? 9.899 -8.585 -7.800 1.00 84.50 94 LYS A C 1
ATOM 705 O O . LYS A 1 94 ? 9.299 -7.526 -7.980 1.00 84.50 94 LYS A O 1
ATOM 710 N N . ALA A 1 95 ? 9.603 -9.711 -8.446 1.00 85.69 95 ALA A N 1
ATOM 711 C CA . ALA A 1 95 ? 8.417 -9.854 -9.290 1.00 85.69 95 ALA A CA 1
ATOM 712 C C . ALA A 1 95 ? 7.118 -9.787 -8.458 1.00 85.69 95 ALA A C 1
ATOM 714 O O . ALA A 1 95 ? 7.149 -9.808 -7.221 1.00 85.69 95 ALA A O 1
ATOM 715 N N . VAL A 1 96 ? 5.967 -9.735 -9.129 1.00 88.00 96 VAL A N 1
ATOM 716 C CA . VAL A 1 96 ? 4.672 -9.817 -8.444 1.00 88.00 96 VAL A CA 1
ATOM 717 C C . VAL A 1 96 ? 4.610 -11.111 -7.641 1.00 88.00 96 VAL A C 1
ATOM 719 O O . VAL A 1 96 ? 4.829 -12.201 -8.165 1.00 88.00 96 VAL A O 1
ATOM 722 N N . GLY A 1 97 ? 4.311 -10.999 -6.353 1.00 91.38 97 GLY A N 1
ATOM 723 C CA . GLY A 1 97 ? 4.175 -12.178 -5.512 1.00 91.38 97 GLY A CA 1
ATOM 724 C C . GLY A 1 97 ? 3.801 -11.851 -4.077 1.00 91.38 97 GLY A C 1
ATOM 725 O O . GLY A 1 97 ? 3.837 -10.677 -3.688 1.00 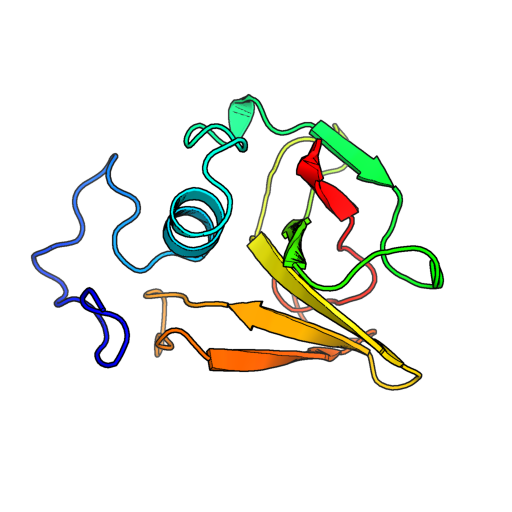91.38 97 GLY A O 1
ATOM 726 N N . PRO A 1 98 ? 3.487 -12.880 -3.280 1.00 94.50 98 PRO A N 1
ATOM 727 C CA . PRO A 1 98 ? 3.087 -12.699 -1.901 1.00 94.50 98 PRO A CA 1
ATOM 728 C C . PRO A 1 98 ? 4.246 -12.169 -1.056 1.00 94.50 98 PRO A C 1
ATOM 730 O O . PRO A 1 98 ? 5.415 -12.511 -1.260 1.00 94.50 98 PRO A O 1
ATOM 733 N N . ARG A 1 99 ? 3.907 -11.340 -0.074 1.00 94.94 99 ARG A N 1
ATOM 734 C CA . ARG A 1 99 ? 4.838 -10.818 0.920 1.00 94.94 99 ARG A CA 1
ATOM 735 C C . ARG A 1 99 ? 4.111 -10.535 2.228 1.00 94.94 99 ARG A C 1
ATOM 737 O O . ARG A 1 99 ? 2.961 -10.112 2.225 1.00 94.94 99 ARG A O 1
ATOM 744 N N . VAL A 1 100 ? 4.812 -10.721 3.345 1.00 96.50 100 VAL A N 1
ATOM 745 C CA . VAL A 1 100 ? 4.357 -10.250 4.658 1.00 96.50 100 VAL A CA 1
ATOM 746 C C . VAL A 1 100 ? 5.094 -8.960 5.016 1.00 96.50 100 VAL A C 1
ATOM 748 O O . VAL A 1 100 ? 6.319 -8.955 5.172 1.00 96.50 100 VAL A O 1
ATOM 751 N N . LEU A 1 101 ? 4.346 -7.869 5.155 1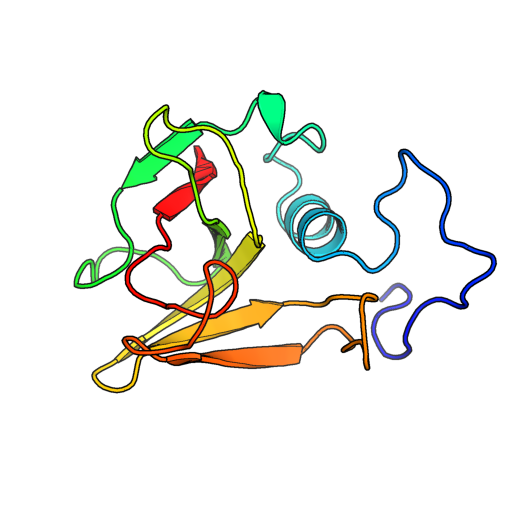.00 96.25 101 LEU A N 1
ATOM 752 C CA . LEU A 1 101 ? 4.804 -6.604 5.720 1.00 96.25 101 LEU A CA 1
ATOM 753 C C . LEU A 1 101 ? 4.689 -6.702 7.241 1.00 96.25 101 LEU A C 1
ATOM 755 O O . LEU A 1 101 ? 3.610 -6.537 7.812 1.00 96.25 101 LEU A O 1
ATOM 759 N N . ARG A 1 102 ? 5.801 -7.038 7.898 1.00 96.81 102 ARG A N 1
ATOM 760 C CA . ARG A 1 102 ? 5.838 -7.209 9.356 1.00 96.81 102 ARG A CA 1
ATOM 761 C C . ARG A 1 102 ? 5.493 -5.902 10.060 1.00 96.81 102 ARG A C 1
ATOM 763 O O . ARG A 1 102 ? 5.954 -4.839 9.642 1.00 96.81 102 ARG A O 1
ATOM 770 N N . TRP A 1 103 ? 4.763 -5.980 11.172 1.00 94.94 103 TRP A N 1
ATOM 771 C CA . TRP A 1 103 ? 4.394 -4.789 11.949 1.00 94.94 103 TRP A CA 1
ATOM 772 C C . TRP A 1 103 ? 5.601 -3.941 12.360 1.00 94.94 103 TRP A C 1
ATOM 774 O O . TRP A 1 103 ? 5.542 -2.720 12.294 1.00 94.94 103 TRP A O 1
ATOM 784 N N . ASN A 1 104 ? 6.705 -4.592 12.724 1.00 92.50 104 ASN A N 1
ATOM 785 C CA . ASN A 1 104 ? 7.966 -3.975 13.136 1.00 92.50 104 ASN A CA 1
ATOM 786 C C . ASN A 1 104 ? 9.036 -3.973 12.026 1.00 92.50 104 ASN A C 1
ATOM 788 O O . ASN A 1 104 ? 10.232 -3.990 12.317 1.00 92.50 104 ASN A O 1
ATOM 792 N N . GLY A 1 105 ? 8.629 -4.013 10.753 1.00 89.44 105 GLY A N 1
ATOM 793 C CA . GLY A 1 105 ? 9.562 -3.956 9.630 1.00 89.44 105 GLY A CA 1
ATOM 794 C C . GLY A 1 105 ? 10.392 -2.665 9.607 1.00 89.44 105 GLY A C 1
ATOM 795 O O . GLY A 1 105 ? 9.967 -1.620 10.092 1.00 89.44 105 GLY A O 1
ATOM 796 N N . SER A 1 106 ? 11.596 -2.737 9.034 1.00 87.50 106 SER A N 1
ATOM 797 C CA . SER A 1 106 ? 12.511 -1.592 8.953 1.00 87.50 106 SER A CA 1
ATOM 798 C C . SER A 1 106 ? 12.270 -0.755 7.697 1.00 87.50 106 SER A C 1
ATOM 800 O O . SER A 1 106 ? 12.255 -1.292 6.589 1.00 87.50 106 SER A O 1
ATOM 802 N N . GLY A 1 107 ? 12.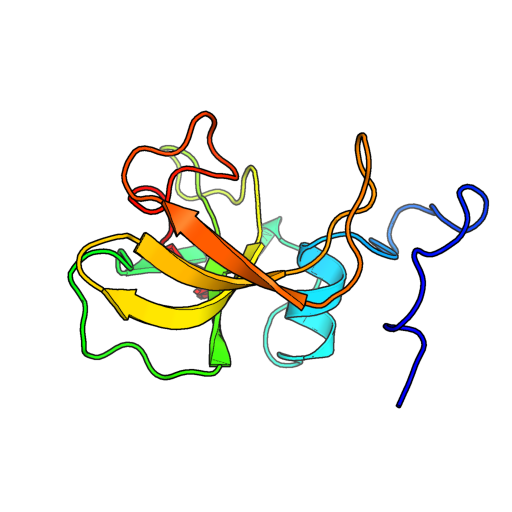146 0.562 7.865 1.00 86.62 107 GLY A N 1
ATOM 803 C CA . GLY A 1 107 ? 11.911 1.515 6.779 1.00 86.62 107 GLY A CA 1
ATOM 804 C C . GLY A 1 107 ? 10.441 1.619 6.365 1.00 86.62 107 GLY A C 1
ATOM 805 O O . GLY A 1 107 ? 9.659 0.685 6.544 1.00 86.62 107 GLY A O 1
ATOM 806 N N . VAL A 1 108 ? 10.078 2.769 5.788 1.00 85.25 108 VAL A N 1
ATOM 807 C CA . VAL A 1 108 ? 8.683 3.125 5.463 1.00 85.25 108 VAL A CA 1
ATOM 808 C C . VAL A 1 108 ? 7.988 2.057 4.615 1.00 85.25 108 VAL A C 1
ATOM 810 O O . VAL A 1 108 ? 6.885 1.646 4.936 1.00 85.25 108 VAL A O 1
ATOM 813 N N . SER A 1 109 ? 8.681 1.501 3.620 1.00 87.19 109 SER A N 1
ATOM 814 C CA . SER A 1 109 ? 8.129 0.517 2.680 1.00 87.19 109 SER A CA 1
ATOM 815 C C . SER A 1 109 ? 7.861 -0.867 3.276 1.00 87.19 109 SER A C 1
ATOM 817 O O . SER A 1 109 ? 7.198 -1.685 2.643 1.00 87.19 109 SER A O 1
ATOM 819 N N . ASN A 1 110 ? 8.416 -1.176 4.451 1.00 88.62 110 ASN A N 1
ATOM 820 C CA . ASN A 1 110 ? 8.390 -2.530 5.015 1.00 88.62 110 ASN A CA 1
ATOM 821 C C . ASN A 1 110 ? 7.658 -2.600 6.356 1.00 88.62 110 ASN A C 1
ATOM 823 O O . ASN A 1 110 ? 7.456 -3.698 6.878 1.00 88.62 110 ASN A O 1
ATOM 827 N N . ARG A 1 111 ? 7.315 -1.445 6.929 1.00 91.00 111 ARG A N 1
ATOM 828 C CA . ARG A 1 111 ? 6.733 -1.326 8.257 1.00 91.00 111 ARG A CA 1
ATOM 829 C C . ARG A 1 111 ? 5.210 -1.388 8.151 1.00 91.00 111 ARG A C 1
ATOM 831 O O . ARG A 1 111 ? 4.566 -0.416 7.775 1.00 91.00 111 ARG A O 1
ATOM 838 N N . GLY A 1 112 ? 4.635 -2.550 8.461 1.00 91.69 112 GLY A N 1
ATOM 839 C CA . GLY A 1 112 ? 3.207 -2.818 8.260 1.00 91.69 112 GLY A CA 1
ATOM 840 C C . GLY A 1 112 ? 2.274 -1.874 9.027 1.00 91.69 112 GLY A C 1
ATOM 841 O O . GLY A 1 112 ? 1.158 -1.633 8.587 1.00 91.69 112 GLY A O 1
ATOM 842 N N . ASP A 1 113 ? 2.714 -1.296 10.147 1.00 93.62 113 ASP A N 1
ATOM 843 C CA . ASP A 1 113 ? 1.896 -0.352 10.922 1.00 93.62 113 ASP A CA 1
ATOM 844 C C . ASP A 1 113 ? 1.807 1.058 10.300 1.00 93.62 113 ASP A C 1
ATOM 846 O O . ASP A 1 113 ? 1.094 1.900 10.836 1.00 93.62 113 ASP A O 1
ATOM 850 N N . GLY A 1 114 ? 2.504 1.306 9.185 1.00 94.50 114 GLY A N 1
ATOM 851 C CA . GLY A 1 114 ? 2.488 2.570 8.445 1.00 94.50 114 GLY A CA 1
ATOM 852 C C . GLY A 1 114 ? 1.652 2.544 7.163 1.00 94.50 114 GLY A C 1
ATOM 853 O O . GLY A 1 114 ? 1.742 3.482 6.373 1.00 94.50 114 GLY A O 1
ATOM 854 N N . PHE A 1 115 ? 0.885 1.477 6.924 1.00 97.06 115 PHE A N 1
ATOM 855 C CA . PHE A 1 115 ? 0.056 1.339 5.727 1.00 97.06 115 PHE A CA 1
ATOM 856 C C . PHE A 1 115 ? -1.380 1.800 5.971 1.00 97.06 115 PHE A C 1
ATOM 858 O O . PHE A 1 115 ? -2.009 1.436 6.967 1.00 97.06 115 PHE A O 1
ATOM 865 N N . TYR A 1 116 ? -1.905 2.538 5.000 1.00 97.81 116 TYR A N 1
ATOM 866 C CA . TYR A 1 116 ? -3.268 3.053 4.949 1.00 97.81 116 TYR A CA 1
ATOM 867 C C . TYR A 1 116 ? -3.941 2.604 3.654 1.00 97.81 116 TYR A C 1
ATOM 869 O O . TYR A 1 116 ? -3.262 2.312 2.668 1.00 97.81 116 TYR A O 1
ATOM 877 N N . VAL A 1 117 ? -5.269 2.550 3.654 1.00 97.12 117 VAL A N 1
ATOM 878 C CA . VAL A 1 117 ? -6.058 2.375 2.428 1.00 97.12 117 VAL A CA 1
ATOM 879 C C . VAL A 1 117 ? -5.849 3.581 1.510 1.00 97.12 117 VAL A C 1
ATOM 881 O O . VAL A 1 117 ? -5.737 4.709 1.988 1.00 97.12 117 VAL A O 1
ATOM 884 N N . VAL A 1 118 ? -5.760 3.327 0.206 1.00 96.00 118 VAL A N 1
ATOM 885 C CA . VAL A 1 118 ? -5.713 4.375 -0.822 1.00 96.00 118 VAL A CA 1
ATOM 886 C C . VAL A 1 118 ? -7.137 4.807 -1.169 1.00 96.00 118 VAL A C 1
ATOM 888 O O . VAL A 1 118 ? -7.960 3.949 -1.493 1.00 96.00 118 VAL A O 1
ATOM 891 N N . GLU A 1 119 ? -7.397 6.116 -1.130 1.00 90.38 119 GLU A N 1
ATOM 892 C CA . GLU A 1 119 ? -8.670 6.755 -1.515 1.00 90.38 119 GLU A CA 1
ATOM 893 C C . GLU A 1 119 ? -8.496 7.782 -2.643 1.00 90.38 119 GLU A C 1
ATOM 895 O O . GLU A 1 119 ? -7.425 8.440 -2.705 1.00 90.38 119 GLU A O 1
#

pLDDT: mean 84.75, std 16.1, range [38.62, 98.06]

Secondary structure (DSSP, 8-state):
--S-SSPPPGGG--TTS-TTSHHHHHHHH-TTS-S-GGG--EEEE-TT-TTPPTT-EEEEE-TTS-EEEEEEEEEEE-SSEEEEEEEE-STT-EEEEEEEEETT-SSGGG-GGGEEEE-

Radius of gyration: 13.55 Å; chains: 1; bounding box: 31×29×35 Å

Foldseek 3Di:
DDDQPDQDDPVVPDPPCCRFAFLNVLCVLVVVADSDQQPWFFAAFPPPPQVDAFQFKKAFADPVRGGDAHIFTFGGADPFATWTWGWHDPDVTDTTDIDGLGCPDPDRNRHRRRMGTID